Protein AF-A0A3B4FDM3-F1 (afdb_monomer_lite)

pLDDT: mean 88.84, std 7.91, range [60.34, 95.44]

Sequence (122 aa):
MVEWTGAELSAITYLWGKIYVAEIGSQALSRLLIVYQWTQRYFQVFGNLSTNATIMRNPKVNMDNIKQTYLRVDPDNFRVLSEIVAFCVASKFGPQVFAPDVQMTWQTFLAVVVSALGKQYH

Secondary structure (DSSP, 8-state):
-PPPPHHHHHHHHHHHHH--HHHHHHHHHHHHHHHSGGGGGG-GGG---SSHHHHHT-TT-SSGGGGGS-----THHHHHHHHHHHHHHHHHHHHHHS-HHHHHHHHHHHHHHHHHHHTT--

Structure (mmCIF, N/CA/C/O backbone):
data_AF-A0A3B4FDM3-F1
#
_entry.id   AF-A0A3B4FDM3-F1
#
loop_
_atom_site.group_PDB
_atom_site.id
_atom_site.type_symbol
_atom_site.label_atom_id
_atom_site.label_alt_id
_atom_site.label_comp_id
_atom_site.label_asym_id
_atom_site.label_entity_id
_atom_site.label_seq_id
_atom_site.pdbx_PDB_ins_code
_atom_site.Cartn_x
_atom_site.Cartn_y
_atom_site.Cartn_z
_atom_site.occupancy
_atom_site.B_iso_or_equiv
_atom_site.auth_seq_id
_atom_site.auth_comp_id
_atom_site.auth_asym_id
_atom_site.auth_atom_id
_atom_site.pdbx_PDB_model_num
ATOM 1 N N . MET A 1 1 ? 1.723 -7.460 21.061 1.00 60.88 1 MET A N 1
ATOM 2 C CA . MET A 1 1 ? 0.487 -7.910 20.384 1.00 60.88 1 MET A CA 1
ATOM 3 C C . MET A 1 1 ? -0.396 -6.680 20.299 1.00 60.88 1 MET A C 1
ATOM 5 O O . MET A 1 1 ? -0.472 -5.989 21.302 1.00 60.88 1 MET A O 1
ATOM 9 N N . VAL A 1 2 ? -0.914 -6.320 19.124 1.00 81.69 2 VAL A N 1
ATOM 10 C CA . VAL A 1 2 ? -1.824 -5.165 19.019 1.00 81.69 2 VAL A CA 1
ATOM 11 C C . VAL A 1 2 ? -3.193 -5.615 19.508 1.00 81.69 2 VAL A C 1
ATOM 13 O O . VAL A 1 2 ? -3.680 -6.657 19.065 1.00 81.69 2 VAL A O 1
ATOM 16 N N . GLU A 1 3 ? -3.771 -4.866 20.439 1.00 89.38 3 GLU A N 1
ATOM 17 C CA . GLU A 1 3 ? -5.138 -5.075 20.905 1.00 89.38 3 GLU A CA 1
ATOM 18 C C . GLU A 1 3 ? -6.067 -4.177 20.095 1.00 89.38 3 GLU A C 1
ATOM 20 O O . GLU A 1 3 ? -5.851 -2.971 20.015 1.00 89.38 3 GLU A O 1
ATOM 25 N N . TRP A 1 4 ? -7.069 -4.785 19.463 1.00 92.25 4 TRP A N 1
ATOM 26 C CA . TRP A 1 4 ? -8.021 -4.085 18.611 1.00 92.25 4 TRP A CA 1
ATOM 27 C C . TRP A 1 4 ? -9.315 -3.813 19.366 1.00 92.25 4 TRP A C 1
ATOM 29 O O . TRP A 1 4 ? -9.918 -4.722 19.940 1.00 92.25 4 TRP A O 1
ATOM 39 N N . THR A 1 5 ? -9.790 -2.578 19.302 1.00 94.88 5 THR A N 1
ATOM 40 C CA . THR A 1 5 ? -11.134 -2.214 19.747 1.00 94.88 5 THR A CA 1
ATOM 41 C C . THR A 1 5 ? -12.191 -2.696 18.745 1.00 94.88 5 THR A C 1
ATOM 43 O O . THR A 1 5 ? -11.924 -2.890 17.555 1.00 94.88 5 THR A O 1
ATOM 46 N N . GLY A 1 6 ? -13.441 -2.851 19.197 1.00 94.56 6 GLY A N 1
ATOM 47 C CA . GLY A 1 6 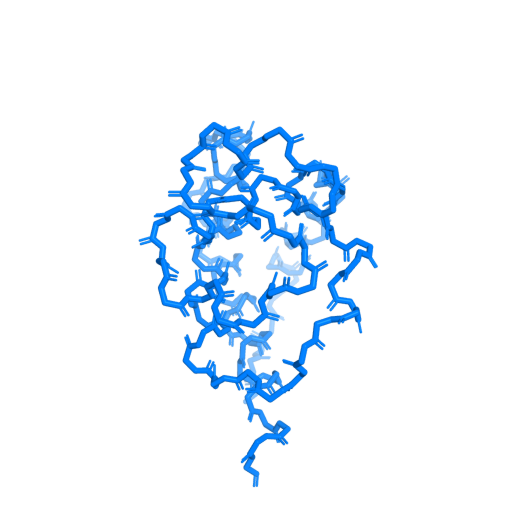? -14.551 -3.216 18.304 1.00 94.56 6 GLY A CA 1
ATOM 48 C C . GLY A 1 6 ? -14.792 -2.191 17.186 1.00 94.56 6 GLY A C 1
ATOM 49 O O . GLY A 1 6 ? -15.157 -2.564 16.069 1.00 94.56 6 GLY A 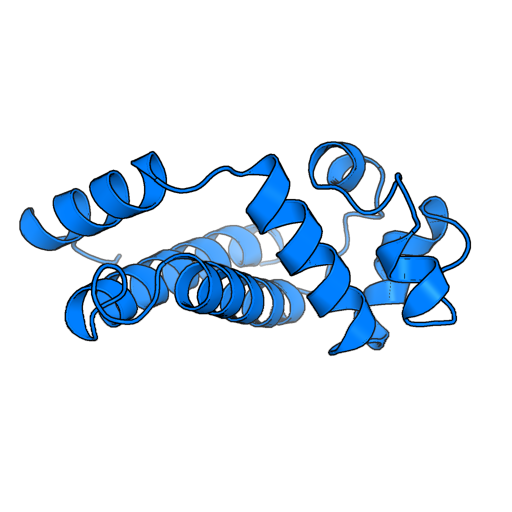O 1
ATOM 50 N N . ALA A 1 7 ? -14.534 -0.908 17.462 1.00 92.12 7 ALA A N 1
ATOM 51 C CA . ALA A 1 7 ? -14.626 0.164 16.476 1.00 92.12 7 ALA A CA 1
ATOM 52 C C . ALA A 1 7 ? -13.556 0.023 15.384 1.00 92.12 7 ALA A C 1
ATOM 54 O O . ALA A 1 7 ? -13.874 0.123 14.200 1.00 92.12 7 ALA A O 1
ATOM 55 N N . GLU A 1 8 ? -12.313 -0.286 15.759 1.00 93.75 8 GLU A N 1
ATOM 56 C CA . GLU A 1 8 ? -11.223 -0.488 14.802 1.00 93.75 8 GLU A CA 1
ATOM 57 C C . GLU A 1 8 ? -11.458 -1.709 13.909 1.00 93.75 8 GLU A C 1
ATOM 59 O O . GLU A 1 8 ? -11.315 -1.616 12.691 1.00 93.75 8 GLU A O 1
ATOM 64 N N . LEU A 1 9 ? -11.896 -2.839 14.478 1.00 94.44 9 LEU A N 1
ATOM 65 C CA . LEU A 1 9 ? -12.246 -4.027 13.689 1.00 94.44 9 LEU A CA 1
ATOM 66 C C . LEU A 1 9 ? -13.383 -3.735 12.701 1.00 94.44 9 LEU A C 1
ATOM 68 O O . LEU A 1 9 ? -13.339 -4.166 11.544 1.00 94.44 9 LEU A O 1
ATOM 72 N N . SER A 1 10 ? -14.382 -2.966 13.134 1.00 94.75 10 SER A N 1
ATOM 73 C CA . SER A 1 10 ? -15.488 -2.536 12.274 1.00 94.75 10 SER A CA 1
ATOM 74 C C . SER A 1 10 ? -14.999 -1.619 11.150 1.00 94.75 10 SER A C 1
ATOM 76 O O . SER A 1 10 ? -15.399 -1.793 10.002 1.00 94.75 10 SER A O 1
ATOM 78 N N . ALA A 1 11 ? -14.088 -0.687 11.438 1.00 94.00 11 ALA A N 1
ATOM 79 C CA . ALA A 1 11 ? -13.507 0.203 10.435 1.00 94.00 11 ALA A CA 1
ATOM 80 C C . ALA A 1 11 ? -12.667 -0.561 9.396 1.00 94.00 11 ALA A C 1
ATOM 82 O O . ALA A 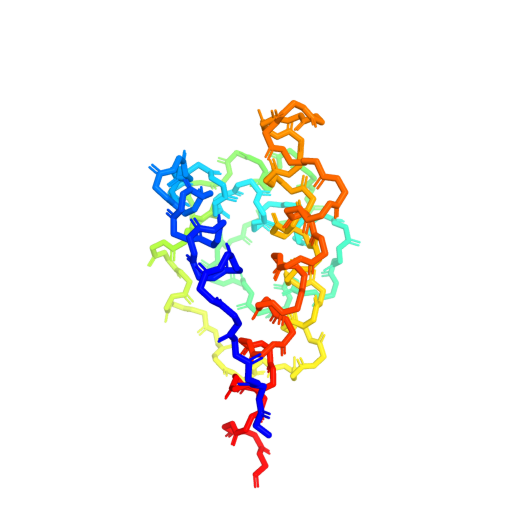1 11 ? -12.820 -0.331 8.195 1.00 94.00 11 ALA A O 1
ATOM 83 N N . ILE A 1 12 ? -11.830 -1.509 9.838 1.00 94.31 12 ILE A N 1
ATOM 84 C CA . ILE A 1 12 ? -11.007 -2.356 8.958 1.00 94.31 12 ILE A CA 1
ATOM 85 C C . ILE A 1 12 ? -11.897 -3.178 8.028 1.00 94.31 12 ILE A C 1
ATOM 87 O O . ILE A 1 12 ? -11.698 -3.170 6.814 1.00 94.31 12 ILE A O 1
ATOM 91 N N . THR A 1 13 ? -12.891 -3.874 8.581 1.00 94.94 13 THR A N 1
ATOM 92 C CA . THR A 1 13 ? -13.790 -4.737 7.799 1.00 94.94 13 THR A CA 1
ATOM 93 C C . THR A 1 13 ? -14.667 -3.936 6.841 1.00 94.94 13 THR A C 1
ATOM 95 O O . THR A 1 13 ? -14.824 -4.331 5.686 1.00 94.94 13 THR A O 1
ATOM 98 N N . TYR A 1 14 ? -15.172 -2.779 7.274 1.00 93.38 14 TYR A N 1
ATOM 99 C CA . TYR A 1 14 ? -15.924 -1.857 6.427 1.00 93.38 14 TYR A CA 1
ATOM 100 C C . TYR A 1 14 ? -15.101 -1.361 5.236 1.00 93.38 14 TYR A C 1
ATOM 102 O O . TYR A 1 14 ? -15.569 -1.404 4.097 1.00 93.38 14 TYR A O 1
ATOM 110 N N . LEU A 1 15 ? -13.869 -0.905 5.484 1.00 94.19 15 LEU A N 1
ATOM 111 C CA . LEU A 1 15 ? -12.982 -0.426 4.429 1.00 94.19 15 LEU A CA 1
ATOM 112 C C . LEU A 1 15 ? -12.597 -1.563 3.477 1.00 94.19 15 LEU A C 1
ATOM 114 O O . LEU A 1 15 ? -12.686 -1.401 2.261 1.00 94.19 15 LEU A O 1
ATOM 118 N N . TRP A 1 16 ? -12.240 -2.730 4.020 1.00 94.31 16 TRP A N 1
ATOM 119 C CA . TRP A 1 16 ? -11.906 -3.913 3.230 1.00 94.31 16 TRP A CA 1
ATOM 120 C C . TRP A 1 16 ? -13.057 -4.355 2.326 1.00 94.31 16 TRP A C 1
ATOM 122 O O . TRP A 1 16 ? -12.832 -4.652 1.157 1.00 94.31 16 TRP A O 1
ATOM 132 N N . GLY A 1 17 ? -14.299 -4.308 2.817 1.00 95.12 17 GLY A N 1
ATOM 133 C CA . GLY A 1 17 ? -15.492 -4.644 2.035 1.00 95.12 17 GLY A CA 1
ATOM 134 C C . GLY A 1 17 ? -15.729 -3.739 0.820 1.00 95.12 17 GLY A C 1
ATOM 135 O O . GLY A 1 17 ? -16.427 -4.139 -0.109 1.00 95.12 17 GLY A O 1
ATOM 136 N N . LYS A 1 18 ? -15.137 -2.539 0.790 1.00 93.06 18 LYS A N 1
ATOM 137 C CA . LYS A 1 18 ? -15.193 -1.627 -0.365 1.00 93.06 18 LYS A CA 1
ATOM 138 C C . LYS A 1 18 ? -14.023 -1.797 -1.329 1.00 93.06 18 LYS A C 1
ATOM 140 O O . LYS A 1 18 ? -14.104 -1.334 -2.467 1.00 93.06 18 LYS A O 1
ATOM 145 N N . ILE A 1 19 ? -12.922 -2.400 -0.883 1.00 94.00 19 ILE A N 1
ATOM 146 C CA . ILE A 1 19 ? -11.705 -2.541 -1.678 1.00 94.00 19 ILE A CA 1
ATOM 147 C C . ILE A 1 19 ? -11.908 -3.624 -2.734 1.00 94.00 19 ILE A C 1
ATOM 149 O O . ILE A 1 19 ? -12.039 -4.808 -2.431 1.00 94.00 19 ILE A O 1
ATOM 153 N N . TYR A 1 20 ? -11.835 -3.226 -4.003 1.00 93.44 20 TYR A N 1
ATOM 154 C CA . TYR A 1 20 ? -11.657 -4.182 -5.085 1.00 93.44 20 TYR A CA 1
ATOM 155 C C . TYR A 1 20 ? -10.168 -4.516 -5.237 1.00 93.44 20 TYR A C 1
ATOM 157 O O . TYR A 1 20 ? -9.382 -3.727 -5.766 1.00 93.44 20 TYR A O 1
ATOM 165 N N . VAL A 1 21 ? -9.774 -5.690 -4.733 1.00 90.69 21 VAL A N 1
ATOM 166 C CA . VAL A 1 21 ? -8.365 -6.105 -4.599 1.00 90.69 21 VAL A CA 1
ATOM 167 C C . VAL A 1 21 ? -7.627 -6.129 -5.936 1.00 90.69 21 VAL A C 1
ATOM 169 O O . VAL A 1 21 ? -6.470 -5.723 -5.986 1.00 90.69 21 VAL A O 1
ATOM 172 N N . ALA A 1 22 ? -8.277 -6.560 -7.020 1.00 89.50 22 ALA A N 1
ATOM 173 C CA . ALA A 1 22 ? -7.631 -6.611 -8.330 1.00 89.50 22 ALA A CA 1
ATOM 174 C C . ALA A 1 22 ? -7.250 -5.207 -8.831 1.00 89.50 22 ALA A C 1
ATOM 176 O O . ALA A 1 22 ? -6.130 -5.012 -9.297 1.00 89.50 22 ALA A O 1
ATOM 177 N N . GLU A 1 23 ? -8.141 -4.223 -8.666 1.00 90.94 23 GLU A N 1
ATOM 178 C CA . GLU A 1 23 ? -7.892 -2.832 -9.059 1.00 90.94 23 GLU A CA 1
ATOM 179 C C . GLU A 1 23 ? -6.856 -2.157 -8.151 1.00 90.94 23 GLU A C 1
ATOM 181 O O . GLU A 1 23 ? -5.861 -1.615 -8.635 1.00 90.94 23 GLU A O 1
ATOM 186 N N . ILE A 1 24 ? -7.068 -2.183 -6.830 1.00 92.69 24 ILE A N 1
ATOM 187 C CA . ILE A 1 24 ? -6.152 -1.525 -5.886 1.00 92.69 24 ILE A CA 1
ATOM 188 C C . ILE A 1 24 ? -4.779 -2.195 -5.919 1.00 92.69 24 ILE A C 1
ATOM 190 O O . ILE A 1 24 ? -3.758 -1.512 -5.878 1.00 92.69 24 ILE A O 1
ATOM 194 N N . GLY A 1 25 ? -4.741 -3.517 -6.059 1.00 90.19 25 GLY A N 1
ATOM 195 C CA . GLY A 1 25 ? -3.516 -4.292 -6.165 1.00 90.19 25 GLY A CA 1
ATOM 196 C C . GLY A 1 25 ? -2.703 -3.968 -7.417 1.00 90.19 25 GLY A C 1
ATOM 197 O O . GLY A 1 25 ? -1.503 -3.724 -7.310 1.00 90.19 25 GLY A O 1
ATOM 198 N N . SER A 1 26 ? -3.329 -3.895 -8.600 1.00 90.62 26 SER A N 1
ATOM 199 C CA . SER A 1 26 ? -2.614 -3.526 -9.832 1.00 90.62 26 SER A CA 1
ATOM 200 C C . SER A 1 26 ? -2.105 -2.082 -9.791 1.00 90.62 26 SER A C 1
ATOM 202 O O . SER A 1 26 ? -0.985 -1.803 -10.231 1.00 90.62 26 SER A O 1
ATOM 204 N N . GLN A 1 27 ? -2.896 -1.160 -9.227 1.00 92.50 27 GLN A N 1
ATOM 205 C CA . GLN A 1 27 ? -2.493 0.236 -9.031 1.00 92.50 27 GLN A CA 1
ATOM 206 C C . GLN A 1 27 ? -1.319 0.351 -8.054 1.00 92.50 27 GLN A C 1
ATOM 208 O O . GLN A 1 27 ? -0.341 1.041 -8.353 1.00 92.50 27 GLN A O 1
ATOM 213 N N . ALA A 1 28 ? -1.388 -0.349 -6.920 1.00 93.62 28 ALA A N 1
ATOM 214 C CA . ALA A 1 28 ? -0.329 -0.361 -5.923 1.00 93.62 28 ALA A CA 1
ATOM 215 C C . ALA A 1 28 ? 0.961 -0.957 -6.492 1.00 93.62 28 ALA A C 1
ATOM 217 O O . ALA A 1 28 ? 2.026 -0.361 -6.359 1.00 93.62 28 ALA A O 1
ATOM 218 N N . LEU A 1 29 ? 0.876 -2.080 -7.206 1.00 91.69 29 LEU A N 1
ATOM 219 C CA . LEU A 1 29 ? 2.050 -2.724 -7.783 1.00 91.69 29 LEU A CA 1
ATOM 220 C C . LEU A 1 29 ? 2.702 -1.868 -8.876 1.00 91.69 29 LEU A C 1
ATOM 222 O O . LEU A 1 29 ? 3.920 -1.710 -8.897 1.00 91.69 29 LEU A O 1
ATOM 226 N N . SER A 1 30 ? 1.903 -1.245 -9.744 1.00 93.06 30 SER A N 1
ATOM 227 C CA . SER A 1 30 ? 2.427 -0.315 -10.751 1.00 93.06 30 SER A CA 1
ATOM 228 C C . SER A 1 30 ? 3.138 0.876 -10.101 1.00 93.06 30 SER A C 1
ATOM 230 O O . SER A 1 30 ? 4.233 1.251 -10.516 1.00 93.06 30 SER A O 1
ATOM 232 N N . ARG A 1 31 ? 2.550 1.455 -9.047 1.00 94.62 31 ARG A N 1
ATOM 233 C CA . ARG A 1 31 ? 3.160 2.566 -8.301 1.00 94.62 31 ARG A CA 1
ATOM 234 C C . ARG A 1 31 ? 4.429 2.145 -7.571 1.00 94.62 31 ARG A C 1
ATOM 236 O O . ARG A 1 31 ? 5.380 2.917 -7.577 1.00 94.62 31 ARG A O 1
ATOM 243 N N . LEU A 1 32 ? 4.478 0.935 -7.015 1.00 93.62 32 LEU A N 1
ATOM 244 C CA . LEU A 1 32 ? 5.676 0.375 -6.385 1.00 93.62 32 LEU A CA 1
ATOM 245 C C . LEU A 1 32 ? 6.847 0.366 -7.367 1.00 93.62 32 LEU A C 1
ATOM 247 O O . LEU A 1 32 ? 7.907 0.903 -7.062 1.00 93.62 32 LEU A O 1
ATOM 251 N N . LEU A 1 33 ? 6.627 -0.166 -8.570 1.00 92.31 33 LEU A N 1
ATOM 252 C CA . LEU A 1 33 ? 7.669 -0.296 -9.588 1.00 92.31 33 LEU A CA 1
ATOM 253 C C . LEU A 1 33 ? 8.117 1.054 -10.167 1.00 92.31 33 LEU A C 1
ATOM 255 O O . LEU A 1 33 ? 9.265 1.175 -10.596 1.00 92.31 33 LEU A O 1
ATOM 259 N N . ILE A 1 34 ? 7.232 2.055 -10.186 1.00 93.56 34 ILE A N 1
ATOM 260 C CA . ILE A 1 34 ? 7.533 3.406 -10.684 1.00 93.56 34 ILE A CA 1
ATOM 261 C C . ILE A 1 34 ? 8.255 4.247 -9.624 1.00 93.56 34 ILE A C 1
ATOM 263 O O . ILE A 1 34 ? 9.271 4.865 -9.928 1.00 93.56 34 ILE A O 1
ATOM 267 N N . VAL A 1 35 ? 7.729 4.291 -8.397 1.00 94.62 35 VAL A N 1
ATOM 268 C CA . VAL A 1 35 ? 8.233 5.158 -7.317 1.00 94.62 35 VAL A CA 1
ATOM 269 C C . VAL A 1 35 ? 9.489 4.566 -6.683 1.00 94.62 35 VAL A C 1
ATOM 271 O O . VAL A 1 35 ? 10.454 5.280 -6.425 1.00 94.62 35 VAL A O 1
ATOM 274 N N . TYR A 1 36 ? 9.502 3.251 -6.475 1.00 92.88 36 TYR A N 1
ATOM 275 C CA . TYR A 1 36 ? 10.582 2.532 -5.811 1.00 92.88 36 TYR A CA 1
ATOM 276 C C . TYR A 1 36 ? 11.252 1.578 -6.795 1.00 92.88 36 TYR A C 1
ATOM 278 O O . TYR A 1 36 ? 11.133 0.356 -6.703 1.00 92.88 36 TYR A O 1
ATOM 286 N N . GLN A 1 37 ? 11.966 2.145 -7.766 1.00 92.50 37 GLN A N 1
ATOM 287 C CA . GLN A 1 37 ? 12.518 1.415 -8.915 1.00 92.50 37 GLN A CA 1
ATOM 288 C C . GLN A 1 37 ? 13.432 0.237 -8.537 1.00 92.50 37 GLN A C 1
ATOM 290 O O . GLN A 1 37 ? 13.496 -0.746 -9.272 1.00 92.50 37 GLN A O 1
ATOM 295 N N . TRP A 1 38 ? 14.087 0.261 -7.370 1.00 91.25 38 TRP A N 1
ATOM 296 C CA . TRP A 1 38 ? 14.897 -0.870 -6.889 1.00 91.25 38 TRP A CA 1
ATOM 297 C C . TRP A 1 38 ? 14.083 -2.157 -6.693 1.00 91.25 38 TRP A C 1
ATOM 299 O O . TRP A 1 38 ? 14.635 -3.254 -6.774 1.00 91.25 38 TRP A O 1
ATOM 309 N N . THR A 1 39 ? 12.771 -2.048 -6.471 1.00 91.00 39 THR A N 1
ATOM 310 C CA . THR A 1 39 ? 11.872 -3.198 -6.313 1.00 91.00 39 THR A CA 1
ATOM 311 C C . THR A 1 39 ? 11.703 -3.987 -7.610 1.00 91.00 39 THR A C 1
ATOM 313 O O . THR A 1 39 ? 11.421 -5.183 -7.554 1.00 91.00 39 THR A O 1
ATOM 316 N N . GLN A 1 40 ? 11.974 -3.382 -8.775 1.00 90.88 40 GLN A N 1
ATOM 317 C CA . GLN A 1 40 ? 11.885 -4.048 -10.079 1.00 90.88 40 GLN A CA 1
ATOM 318 C C . GLN A 1 40 ? 12.777 -5.297 -10.173 1.00 90.88 40 GLN A C 1
ATOM 320 O O . GLN A 1 40 ? 12.448 -6.223 -10.915 1.00 90.88 40 GLN A O 1
ATOM 325 N N . ARG A 1 41 ? 13.853 -5.383 -9.371 1.00 89.38 41 ARG A N 1
ATOM 326 C CA . ARG A 1 41 ? 14.739 -6.561 -9.302 1.00 89.38 41 ARG A CA 1
ATOM 327 C C . ARG A 1 41 ? 14.002 -7.868 -8.987 1.00 89.38 41 ARG A C 1
ATOM 329 O O . ARG A 1 41 ? 14.451 -8.926 -9.408 1.00 89.38 41 ARG A O 1
ATOM 336 N N . TYR A 1 42 ? 12.871 -7.797 -8.283 1.00 87.62 42 TYR A N 1
ATOM 337 C CA . TYR A 1 42 ? 12.060 -8.964 -7.922 1.00 87.62 42 TYR A CA 1
ATOM 338 C C . TYR A 1 42 ? 11.094 -9.399 -9.033 1.00 87.62 42 TYR A C 1
ATOM 340 O O . TYR A 1 42 ? 10.630 -10.537 -9.041 1.00 87.62 42 TYR A O 1
ATOM 348 N N . PHE A 1 43 ? 10.828 -8.522 -10.004 1.00 89.00 43 PHE A N 1
ATOM 349 C CA . PHE A 1 43 ? 9.786 -8.682 -11.021 1.00 89.00 43 PHE A CA 1
ATOM 350 C C . PHE A 1 43 ? 10.350 -8.882 -12.433 1.00 89.00 43 PHE A C 1
ATOM 352 O O . PHE A 1 43 ? 9.655 -8.640 -13.415 1.00 89.00 43 PHE A O 1
ATOM 359 N N . GLN A 1 44 ? 11.590 -9.363 -12.572 1.00 85.31 44 GLN A N 1
ATOM 360 C CA . GLN A 1 44 ? 12.215 -9.577 -13.890 1.00 85.31 44 GLN A CA 1
ATOM 361 C C . GLN A 1 44 ? 11.381 -10.490 -14.811 1.00 85.31 44 GLN A C 1
ATOM 363 O O . GLN A 1 44 ? 11.321 -10.279 -16.021 1.00 85.31 44 GLN A O 1
ATOM 368 N N . VAL A 1 45 ? 10.652 -11.453 -14.236 1.00 86.38 45 VAL A N 1
ATOM 369 C CA . VAL A 1 45 ? 9.742 -12.367 -14.956 1.00 86.38 45 VAL A CA 1
ATOM 370 C C . VAL A 1 45 ? 8.545 -11.659 -15.613 1.00 86.38 45 VAL A C 1
ATOM 372 O O . VAL A 1 45 ? 7.895 -12.213 -16.509 1.00 86.38 45 VAL A O 1
ATOM 375 N N . PHE A 1 46 ? 8.262 -10.411 -15.223 1.00 87.75 46 PHE A N 1
ATOM 376 C CA . PHE A 1 46 ? 7.200 -9.600 -15.821 1.00 87.75 46 PHE A CA 1
ATOM 377 C C . PHE A 1 46 ? 7.630 -8.976 -17.155 1.00 87.75 46 PHE A C 1
ATOM 379 O O . PHE A 1 46 ? 6.787 -8.448 -17.877 1.00 87.75 46 PHE A O 1
ATOM 386 N N . GLY A 1 47 ? 8.898 -9.107 -17.550 1.00 87.81 47 GLY A N 1
ATOM 387 C CA . GLY A 1 47 ? 9.408 -8.601 -18.819 1.00 87.81 47 GLY A CA 1
ATOM 388 C C . GLY A 1 47 ? 9.800 -7.129 -18.727 1.00 87.81 47 GLY A C 1
ATOM 389 O O . GLY A 1 47 ? 10.516 -6.726 -17.816 1.00 87.81 47 GLY A O 1
ATOM 390 N N . ASN A 1 48 ? 9.373 -6.321 -19.698 1.00 89.19 48 ASN A N 1
ATOM 391 C CA . ASN A 1 48 ? 9.826 -4.937 -19.803 1.00 89.19 48 ASN A CA 1
ATOM 392 C C . ASN A 1 48 ? 9.178 -4.028 -18.738 1.00 89.19 48 ASN A C 1
ATOM 394 O O . ASN A 1 48 ? 7.981 -3.746 -18.806 1.00 89.19 48 ASN A O 1
ATOM 398 N N . LEU A 1 49 ? 10.000 -3.526 -17.811 1.00 90.69 49 LEU A N 1
ATOM 399 C CA . LEU A 1 49 ? 9.638 -2.564 -16.762 1.00 90.69 49 LEU A CA 1
ATOM 400 C C . LEU A 1 49 ? 10.459 -1.257 -16.844 1.00 90.69 49 LEU A C 1
ATOM 402 O O . LEU A 1 49 ? 10.531 -0.512 -15.874 1.00 90.69 49 LEU A O 1
ATOM 406 N N . SER A 1 50 ? 11.093 -0.960 -17.986 1.00 87.94 50 SER A N 1
ATOM 407 C CA . SER A 1 50 ? 12.062 0.145 -18.098 1.00 87.94 50 SER A CA 1
ATOM 408 C C . SER A 1 50 ? 11.457 1.553 -18.115 1.00 87.94 50 SER A C 1
ATOM 410 O O . SER A 1 50 ? 12.179 2.529 -17.929 1.00 87.94 50 SER A O 1
ATOM 412 N N . THR A 1 51 ? 10.149 1.690 -18.351 1.00 91.44 51 THR A N 1
ATOM 413 C CA . THR A 1 51 ? 9.464 2.988 -18.434 1.00 91.44 51 THR A CA 1
ATOM 414 C C . THR A 1 51 ? 8.106 2.937 -17.743 1.00 91.44 51 THR A C 1
ATOM 416 O O . THR A 1 51 ? 7.465 1.889 -17.680 1.00 91.44 51 THR A O 1
ATOM 419 N N . ASN A 1 52 ? 7.597 4.089 -17.303 1.00 90.88 52 ASN A N 1
ATOM 420 C CA . ASN A 1 52 ? 6.265 4.173 -16.693 1.00 90.88 52 ASN A CA 1
ATOM 421 C C . ASN A 1 52 ? 5.172 3.644 -17.637 1.00 90.88 52 ASN A C 1
ATOM 423 O O . ASN A 1 52 ? 4.275 2.923 -17.208 1.00 90.88 52 ASN A O 1
ATOM 427 N N . ALA A 1 53 ? 5.270 3.957 -18.933 1.00 90.38 53 ALA A N 1
ATOM 428 C CA . ALA A 1 53 ? 4.309 3.503 -19.934 1.00 90.38 53 ALA A CA 1
ATOM 429 C C . ALA A 1 53 ? 4.339 1.979 -20.126 1.00 90.38 53 ALA A C 1
ATOM 431 O O . ALA A 1 53 ? 3.281 1.370 -20.286 1.00 90.38 53 ALA A O 1
ATOM 432 N N . THR A 1 54 ? 5.525 1.359 -20.096 1.00 91.88 54 THR A N 1
ATOM 433 C CA . THR A 1 54 ? 5.646 -0.101 -20.203 1.00 91.88 54 THR A CA 1
ATOM 434 C C . THR A 1 54 ? 5.131 -0.791 -18.949 1.00 91.88 54 THR A C 1
ATOM 436 O O . THR A 1 54 ? 4.398 -1.762 -19.085 1.00 91.88 54 THR A O 1
ATOM 439 N N . ILE A 1 55 ? 5.395 -0.250 -17.755 1.00 91.56 55 ILE A N 1
ATOM 440 C CA . ILE A 1 55 ? 4.850 -0.769 -16.489 1.00 91.56 55 ILE A CA 1
ATOM 441 C C . ILE A 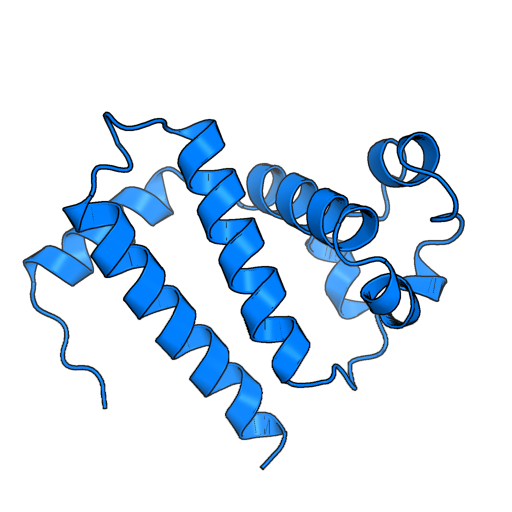1 55 ? 3.316 -0.713 -16.488 1.00 91.56 55 ILE A C 1
ATOM 443 O O . ILE A 1 55 ? 2.666 -1.729 -16.262 1.00 91.56 55 ILE A O 1
ATOM 447 N N . MET A 1 56 ? 2.725 0.447 -16.797 1.00 88.38 56 MET A N 1
ATOM 448 C CA . MET A 1 56 ? 1.268 0.644 -16.740 1.00 88.38 56 MET A CA 1
ATOM 449 C C . MET A 1 56 ? 0.488 -0.173 -17.779 1.00 88.38 56 MET A C 1
ATOM 451 O O . MET A 1 56 ? -0.695 -0.438 -17.583 1.00 88.38 56 MET A O 1
ATOM 455 N N . ARG A 1 57 ? 1.119 -0.544 -18.899 1.00 89.06 57 ARG A N 1
ATOM 456 C CA . ARG A 1 57 ? 0.500 -1.352 -19.963 1.00 89.06 57 ARG A CA 1
ATOM 457 C C . ARG A 1 57 ? 0.796 -2.846 -19.836 1.00 89.06 57 ARG A C 1
ATOM 459 O O . ARG A 1 57 ? 0.330 -3.619 -20.670 1.00 89.06 57 ARG A O 1
ATOM 466 N N . ASN A 1 58 ? 1.585 -3.262 -18.848 1.00 87.94 58 ASN A N 1
ATOM 467 C CA . ASN A 1 58 ? 2.007 -4.647 -18.719 1.00 87.94 58 ASN A CA 1
ATOM 468 C C . ASN A 1 58 ? 0.928 -5.481 -18.002 1.00 87.94 58 ASN A C 1
ATOM 470 O O . ASN A 1 58 ? 0.720 -5.294 -16.803 1.00 87.94 58 ASN A O 1
ATOM 474 N N . PRO A 1 59 ? 0.284 -6.452 -18.679 1.00 87.06 59 PRO A N 1
ATOM 475 C CA . PRO A 1 59 ? -0.769 -7.267 -18.071 1.00 87.06 59 PRO A CA 1
ATOM 476 C C . PRO A 1 59 ? -0.246 -8.192 -16.964 1.00 87.06 59 PRO A C 1
ATOM 478 O O . PRO A 1 59 ? -1.026 -8.681 -16.150 1.00 87.06 59 PRO A O 1
ATOM 481 N N . LYS A 1 60 ? 1.071 -8.436 -16.909 1.00 85.94 60 LYS A N 1
ATOM 482 C CA . LYS A 1 60 ? 1.688 -9.230 -15.843 1.00 85.94 60 LYS A CA 1
ATOM 483 C C . LYS A 1 60 ? 1.783 -8.465 -14.525 1.00 85.94 60 LYS A C 1
ATOM 485 O O . LYS A 1 60 ? 1.868 -9.111 -13.487 1.00 85.94 60 LYS A O 1
ATOM 490 N N . VAL A 1 61 ? 1.722 -7.126 -14.542 1.00 84.94 61 VAL A N 1
ATOM 491 C CA . VAL A 1 61 ? 1.734 -6.265 -13.344 1.00 84.94 61 VAL A CA 1
ATOM 492 C C . VAL A 1 61 ? 0.356 -6.307 -12.669 1.00 84.94 61 VAL A C 1
ATOM 494 O O . VAL A 1 61 ? -0.401 -5.339 -12.644 1.00 84.94 61 VAL A O 1
ATOM 497 N N . ASN A 1 62 ? 0.013 -7.473 -12.127 1.00 81.75 62 ASN A N 1
ATOM 498 C CA . ASN A 1 62 ? -1.190 -7.706 -11.338 1.00 81.75 62 ASN A CA 1
ATOM 499 C C . ASN A 1 62 ? -0.859 -8.577 -10.108 1.00 81.75 62 ASN A C 1
ATOM 501 O O . ASN A 1 62 ? 0.206 -9.196 -10.034 1.00 81.75 62 ASN A O 1
ATOM 505 N N . MET A 1 63 ? -1.780 -8.628 -9.141 1.00 74.25 63 MET A N 1
ATOM 506 C CA . MET A 1 63 ? -1.582 -9.381 -7.894 1.00 74.25 63 MET A CA 1
ATOM 507 C C . MET A 1 63 ? -1.591 -10.905 -8.072 1.00 74.25 63 MET A C 1
ATOM 509 O O . MET A 1 63 ? -0.915 -11.597 -7.316 1.00 74.25 63 MET A O 1
ATOM 513 N N . ASP A 1 64 ? -2.298 -11.443 -9.064 1.00 77.75 64 ASP A N 1
ATOM 514 C CA . ASP A 1 64 ? -2.372 -12.889 -9.317 1.00 77.75 64 ASP A CA 1
ATOM 515 C C . ASP A 1 64 ? -1.009 -13.464 -9.723 1.00 77.75 64 ASP A C 1
ATOM 517 O O . ASP A 1 64 ? -0.652 -14.585 -9.353 1.00 77.75 64 ASP A O 1
ATOM 521 N N . ASN A 1 65 ? -0.205 -12.666 -10.427 1.00 75.62 65 ASN A N 1
ATOM 522 C CA . ASN A 1 65 ? 1.113 -13.070 -10.909 1.00 75.62 65 ASN A CA 1
ATOM 523 C C . ASN A 1 65 ? 2.233 -12.872 -9.878 1.00 75.62 65 ASN A C 1
ATOM 525 O O . ASN A 1 65 ? 3.372 -13.262 -10.137 1.00 75.62 65 ASN A O 1
ATOM 529 N N . ILE A 1 66 ? 1.944 -12.318 -8.693 1.00 74.88 66 ILE A N 1
ATOM 530 C CA . ILE A 1 66 ? 2.979 -12.031 -7.687 1.00 74.88 66 ILE A CA 1
ATOM 531 C C . ILE A 1 66 ? 3.685 -13.306 -7.203 1.00 74.88 66 ILE A C 1
ATOM 533 O O . ILE A 1 66 ? 4.875 -13.283 -6.907 1.00 74.88 66 ILE A O 1
ATOM 537 N N . LYS A 1 67 ? 2.990 -14.452 -7.209 1.00 71.06 67 LYS A N 1
ATOM 538 C CA . LYS A 1 67 ? 3.552 -15.760 -6.825 1.00 71.06 67 LYS A CA 1
ATOM 539 C C . LYS A 1 67 ? 4.654 -16.259 -7.763 1.00 71.06 67 LYS A C 1
ATOM 541 O O . LYS A 1 67 ? 5.418 -17.133 -7.37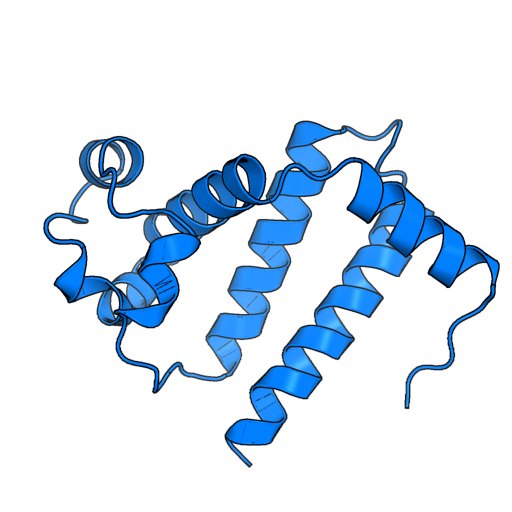7 1.00 71.06 67 LYS A O 1
ATOM 546 N N . GLN A 1 68 ? 4.728 -15.728 -8.984 1.00 66.25 68 GLN A N 1
ATOM 547 C CA . GLN A 1 68 ? 5.745 -16.102 -9.970 1.00 66.25 68 GLN A CA 1
ATOM 548 C C . GLN A 1 68 ? 7.079 -15.372 -9.737 1.00 66.25 68 GLN A C 1
ATOM 550 O O . GLN A 1 68 ? 8.048 -15.624 -10.449 1.00 66.25 68 GLN A O 1
ATOM 555 N N . THR A 1 69 ? 7.138 -14.454 -8.766 1.00 67.81 69 THR A N 1
ATOM 556 C CA . THR A 1 69 ? 8.320 -13.630 -8.483 1.00 67.81 69 THR A CA 1
ATOM 557 C C . THR A 1 69 ? 9.271 -14.300 -7.494 1.00 67.81 69 THR A C 1
ATOM 559 O O . THR A 1 69 ? 8.881 -15.169 -6.715 1.00 67.81 69 THR A O 1
ATOM 562 N N . TYR A 1 70 ? 10.549 -13.911 -7.528 1.00 60.44 70 TYR A N 1
ATOM 563 C CA . TYR A 1 70 ? 11.555 -14.432 -6.602 1.00 60.44 70 TYR A CA 1
ATOM 564 C C . TYR A 1 70 ? 11.257 -13.954 -5.172 1.00 60.44 70 TYR A C 1
ATOM 566 O O . TYR A 1 70 ? 11.445 -12.787 -4.841 1.00 60.44 70 TYR A O 1
ATOM 574 N N . LEU A 1 71 ? 10.829 -14.883 -4.311 1.00 65.12 71 LEU A N 1
ATOM 575 C CA . LEU A 1 71 ? 10.284 -14.622 -2.970 1.00 65.12 71 LEU A CA 1
ATOM 576 C C . LEU A 1 71 ? 11.319 -14.277 -1.881 1.00 65.12 71 LEU A C 1
ATOM 578 O O . LEU A 1 71 ? 10.960 -14.230 -0.711 1.00 65.12 71 LEU A O 1
ATOM 582 N N . ARG A 1 72 ? 12.587 -14.006 -2.218 1.00 71.94 72 ARG A N 1
ATOM 583 C CA . ARG A 1 72 ? 13.567 -13.475 -1.246 1.00 71.94 72 ARG A CA 1
ATOM 584 C C . ARG A 1 72 ? 13.511 -11.950 -1.226 1.00 71.94 72 ARG A C 1
ATOM 586 O O . ARG A 1 72 ? 14.458 -11.275 -1.630 1.00 71.94 72 ARG A O 1
ATOM 593 N N . VAL A 1 73 ? 12.360 -11.423 -0.828 1.00 80.12 73 VAL A N 1
ATOM 594 C CA . VAL A 1 73 ? 12.122 -9.982 -0.737 1.00 80.12 73 VAL A CA 1
ATOM 595 C C . VAL A 1 73 ? 12.809 -9.458 0.519 1.00 80.12 73 VAL A C 1
ATOM 597 O O . VAL A 1 73 ? 12.720 -10.064 1.577 1.00 80.12 73 VAL A O 1
ATOM 600 N N . ASP A 1 74 ? 13.521 -8.343 0.406 1.00 84.31 74 ASP A N 1
ATOM 601 C CA . ASP A 1 74 ? 14.074 -7.675 1.585 1.00 84.31 74 ASP A CA 1
ATOM 602 C C . ASP A 1 74 ? 12.902 -7.133 2.433 1.00 84.31 74 ASP A C 1
ATOM 604 O O . ASP A 1 74 ? 12.056 -6.435 1.854 1.00 84.31 74 ASP A O 1
ATOM 608 N N . PRO A 1 75 ? 12.814 -7.466 3.740 1.00 83.56 75 PRO A N 1
ATOM 609 C CA . PRO A 1 75 ? 11.692 -7.104 4.606 1.00 83.56 75 PRO A CA 1
ATOM 610 C C . PRO A 1 75 ? 11.313 -5.621 4.585 1.00 83.56 75 PRO A C 1
ATOM 612 O O . PRO A 1 75 ? 10.125 -5.298 4.679 1.00 83.56 75 PRO A O 1
ATOM 615 N N . ASP A 1 76 ? 12.276 -4.720 4.374 1.00 85.88 76 ASP A N 1
ATOM 616 C CA . ASP A 1 76 ? 12.012 -3.280 4.284 1.00 85.88 76 ASP A CA 1
ATOM 617 C C . ASP A 1 76 ? 11.078 -2.927 3.115 1.00 85.88 76 ASP A C 1
ATOM 619 O O . ASP A 1 76 ? 10.327 -1.946 3.172 1.00 85.88 76 ASP A O 1
ATOM 623 N N . ASN A 1 77 ? 11.038 -3.759 2.068 1.00 88.56 77 ASN A N 1
ATOM 624 C CA . ASN A 1 77 ? 10.139 -3.545 0.938 1.00 88.56 77 ASN A CA 1
ATOM 625 C C . ASN A 1 77 ? 8.665 -3.828 1.273 1.00 88.56 77 ASN A C 1
ATOM 627 O O . ASN A 1 77 ? 7.777 -3.321 0.585 1.00 88.56 77 ASN A O 1
ATOM 631 N N . PHE A 1 78 ? 8.367 -4.592 2.331 1.00 90.12 78 PHE A N 1
ATOM 632 C CA . PHE A 1 78 ? 6.982 -4.761 2.779 1.00 90.12 78 PHE A CA 1
ATOM 633 C C . PHE A 1 78 ? 6.420 -3.453 3.336 1.00 90.12 78 PHE A C 1
ATOM 635 O O . PHE A 1 78 ? 5.257 -3.133 3.082 1.00 90.12 78 PHE A O 1
ATOM 642 N N . ARG A 1 79 ? 7.253 -2.654 4.019 1.00 91.81 79 ARG A N 1
ATOM 643 C CA . ARG A 1 79 ? 6.853 -1.338 4.528 1.00 91.81 79 ARG A CA 1
ATOM 644 C C . ARG A 1 79 ? 6.463 -0.402 3.386 1.00 91.81 79 ARG A C 1
ATOM 646 O O . ARG A 1 79 ? 5.360 0.136 3.397 1.00 91.81 79 ARG A O 1
ATOM 653 N N . VAL A 1 80 ? 7.309 -0.263 2.367 1.00 92.94 80 VAL A N 1
ATOM 654 C CA . VAL A 1 80 ? 7.017 0.650 1.244 1.00 92.94 80 VAL A CA 1
ATOM 655 C C . VAL A 1 80 ? 5.813 0.190 0.413 1.00 92.94 80 VAL A C 1
ATOM 657 O O . VAL A 1 80 ? 5.030 1.017 -0.051 1.00 92.94 80 VAL A O 1
ATOM 660 N N . LEU A 1 81 ? 5.599 -1.126 0.275 1.00 91.81 81 LEU A N 1
ATOM 661 C CA . LEU A 1 81 ? 4.383 -1.655 -0.345 1.00 91.81 81 LEU A CA 1
ATOM 662 C C . LEU A 1 81 ? 3.139 -1.270 0.463 1.00 91.81 81 LEU A C 1
ATOM 664 O O . LEU A 1 81 ? 2.141 -0.844 -0.116 1.00 91.81 81 LEU A O 1
ATOM 668 N N . SER A 1 82 ? 3.200 -1.381 1.791 1.00 93.88 82 SER A N 1
ATOM 669 C CA . SER A 1 82 ? 2.081 -1.022 2.662 1.00 93.88 82 SER A CA 1
ATOM 670 C C . SER A 1 82 ? 1.694 0.461 2.545 1.00 93.88 82 SER A C 1
ATOM 672 O O . SER A 1 82 ? 0.512 0.784 2.416 1.00 93.88 82 SER A O 1
ATOM 674 N N . GLU A 1 83 ? 2.679 1.357 2.456 1.00 94.44 83 GLU A N 1
ATOM 675 C CA . GLU A 1 83 ? 2.461 2.797 2.275 1.00 94.44 83 GLU A CA 1
ATOM 676 C C . GLU A 1 83 ? 1.782 3.101 0.934 1.00 94.44 83 GLU A C 1
ATOM 678 O O . GLU A 1 83 ? 0.835 3.890 0.869 1.00 94.44 83 GLU A O 1
ATOM 683 N N . ILE A 1 84 ? 2.199 2.421 -0.137 1.00 95.38 84 ILE A N 1
ATOM 684 C CA . ILE A 1 84 ? 1.571 2.564 -1.453 1.00 95.38 84 ILE A CA 1
ATOM 685 C C . ILE A 1 84 ? 0.140 2.024 -1.460 1.00 95.38 84 ILE A C 1
ATOM 687 O O . ILE A 1 84 ? -0.735 2.639 -2.075 1.00 95.38 84 ILE A O 1
ATOM 691 N N . VAL A 1 85 ? -0.126 0.903 -0.785 1.00 94.25 85 VAL A N 1
ATOM 692 C CA . VAL A 1 85 ? -1.489 0.369 -0.653 1.00 94.25 85 VAL A CA 1
ATOM 693 C C . VAL A 1 85 ? -2.381 1.387 0.053 1.00 94.25 85 VAL A C 1
ATOM 695 O O . VAL A 1 85 ? -3.449 1.714 -0.465 1.00 94.25 85 VAL A O 1
ATOM 698 N N . ALA A 1 86 ? -1.931 1.953 1.176 1.00 94.31 86 ALA A N 1
ATOM 699 C CA . ALA A 1 86 ? -2.672 2.996 1.879 1.00 94.31 86 ALA A CA 1
ATOM 700 C C . ALA A 1 86 ? -2.918 4.229 0.994 1.00 94.31 86 ALA A C 1
ATOM 702 O O . ALA A 1 86 ? -4.034 4.743 0.953 1.00 94.31 86 ALA A O 1
ATOM 703 N N . PHE A 1 87 ? -1.915 4.659 0.223 1.00 94.88 87 PHE A N 1
ATOM 704 C CA . PHE A 1 87 ? -2.062 5.756 -0.733 1.00 94.88 87 PHE A CA 1
ATOM 705 C C . PHE A 1 87 ? -3.110 5.460 -1.821 1.00 94.88 87 PHE A C 1
ATOM 707 O O . PHE A 1 87 ? -3.916 6.331 -2.155 1.00 94.88 87 PHE A O 1
ATOM 714 N N . CYS A 1 88 ? -3.127 4.246 -2.382 1.00 94.56 88 CYS A N 1
ATOM 715 C CA . CYS A 1 88 ? -4.096 3.865 -3.417 1.00 94.56 88 CYS A CA 1
ATOM 716 C C . CYS A 1 88 ? -5.524 3.832 -2.863 1.00 94.56 88 CYS A C 1
ATOM 718 O O . CYS A 1 88 ? -6.446 4.335 -3.503 1.00 94.56 88 CYS A O 1
ATOM 720 N N . VAL A 1 89 ? -5.694 3.299 -1.652 1.00 94.38 89 VAL A N 1
ATOM 721 C CA . VAL A 1 89 ? -6.979 3.288 -0.942 1.00 94.38 89 VAL A CA 1
ATOM 722 C C . VAL A 1 89 ? -7.458 4.719 -0.675 1.00 94.38 89 VAL A C 1
ATOM 724 O O . VAL A 1 89 ? -8.586 5.061 -1.034 1.00 94.38 89 VAL A O 1
ATOM 727 N N . ALA A 1 90 ? -6.591 5.586 -0.144 1.00 94.69 90 ALA A N 1
ATOM 728 C CA . ALA A 1 90 ? -6.908 6.994 0.097 1.00 94.69 90 ALA A CA 1
ATOM 729 C C . ALA A 1 90 ? -7.306 7.725 -1.195 1.00 94.69 90 ALA A C 1
ATOM 731 O O . ALA A 1 90 ? -8.310 8.435 -1.232 1.00 94.69 90 ALA A O 1
ATOM 732 N N . SER A 1 91 ? -6.555 7.504 -2.277 1.00 94.06 91 SER A N 1
ATOM 733 C CA . SER A 1 91 ? -6.816 8.117 -3.585 1.00 94.06 91 SER A CA 1
ATOM 734 C C . SER A 1 91 ? -8.144 7.661 -4.194 1.00 94.06 91 SER A C 1
ATOM 736 O O . SER A 1 91 ? -8.805 8.445 -4.870 1.00 94.06 91 SER A O 1
ATOM 738 N N . LYS A 1 92 ? -8.542 6.401 -3.970 1.00 94.12 92 LYS A N 1
ATOM 739 C CA . LYS A 1 92 ? -9.777 5.829 -4.521 1.00 94.12 92 LYS A CA 1
ATOM 740 C C . LYS A 1 92 ? -11.023 6.307 -3.784 1.00 94.12 92 LYS A C 1
ATOM 742 O O . LYS A 1 92 ? -12.024 6.610 -4.429 1.00 94.12 92 LYS A O 1
ATOM 747 N N . PHE A 1 93 ? -10.987 6.322 -2.454 1.00 93.31 93 PHE A N 1
ATOM 748 C CA . PHE A 1 93 ? -12.185 6.566 -1.647 1.00 93.31 93 PHE A CA 1
ATOM 749 C C . PHE A 1 93 ? -12.288 7.988 -1.090 1.00 93.31 93 PHE A C 1
ATOM 751 O O . PHE A 1 93 ? -13.364 8.391 -0.645 1.00 93.31 93 PHE A O 1
ATOM 758 N N . GLY A 1 94 ? -11.198 8.757 -1.136 1.00 92.50 94 GLY A N 1
ATOM 759 C CA . GLY A 1 94 ? -11.161 10.136 -0.671 1.00 92.50 94 GLY A CA 1
ATOM 760 C C . GLY A 1 94 ? -11.397 10.288 0.840 1.00 92.50 94 GLY A C 1
ATOM 761 O O . GLY A 1 94 ? -11.593 9.307 1.563 1.00 92.50 94 GLY A O 1
ATOM 762 N N . PRO A 1 95 ? -11.416 11.535 1.339 1.00 92.19 95 PRO A N 1
ATOM 763 C CA . PRO A 1 95 ? -11.460 11.821 2.776 1.00 92.19 95 PRO A CA 1
ATOM 764 C C . PRO A 1 95 ? -12.806 11.491 3.438 1.00 92.19 95 PRO A C 1
ATOM 766 O O . PRO A 1 95 ? -12.875 11.393 4.657 1.00 92.19 95 PRO A O 1
ATOM 769 N N . GLN A 1 96 ? -13.878 11.310 2.658 1.00 90.00 96 GLN A N 1
ATOM 770 C CA . GLN A 1 96 ? -15.202 10.962 3.192 1.00 90.00 96 GLN A CA 1
ATOM 771 C C . GLN A 1 96 ? -15.260 9.528 3.728 1.00 90.00 96 GLN A C 1
ATOM 773 O O . GLN A 1 96 ? -15.982 9.246 4.677 1.00 90.00 96 GLN A O 1
ATOM 778 N N . VAL A 1 97 ? -14.520 8.613 3.099 1.00 90.12 97 VAL A N 1
ATOM 779 C CA . VAL A 1 97 ? -14.469 7.194 3.484 1.00 90.12 97 VAL A CA 1
ATOM 780 C C . VAL A 1 97 ? -13.160 6.879 4.200 1.00 90.12 97 VAL A C 1
ATOM 782 O O . VAL A 1 97 ? -13.154 6.098 5.145 1.00 90.12 97 VAL A O 1
ATOM 785 N N . PHE A 1 98 ? -12.058 7.496 3.772 1.00 92.25 98 PHE A N 1
ATOM 786 C CA . PHE A 1 98 ? -10.739 7.363 4.380 1.00 92.25 98 PHE A CA 1
ATOM 787 C C . PHE A 1 98 ? -10.442 8.581 5.267 1.00 92.25 98 PHE A C 1
ATOM 789 O O . PHE A 1 98 ? -9.507 9.343 5.029 1.00 92.25 98 PHE A O 1
ATOM 796 N N . ALA A 1 99 ? -11.312 8.793 6.258 1.00 92.81 99 ALA A N 1
ATOM 797 C CA . ALA A 1 99 ? -11.170 9.845 7.262 1.00 92.81 99 ALA A CA 1
ATOM 798 C C . ALA A 1 99 ? -9.931 9.602 8.153 1.00 92.81 99 ALA A C 1
ATOM 800 O O . ALA A 1 99 ? -9.466 8.463 8.221 1.00 92.81 99 ALA A O 1
ATOM 801 N N . PRO A 1 100 ? -9.412 10.616 8.876 1.00 93.06 100 PRO A N 1
ATOM 802 C CA . PRO A 1 100 ? -8.186 10.486 9.672 1.00 93.06 100 PRO A CA 1
ATOM 803 C C . PRO A 1 100 ? -8.173 9.299 10.645 1.00 93.06 100 PRO A C 1
ATOM 805 O O . PRO A 1 100 ? -7.173 8.586 10.713 1.00 93.06 100 PRO A O 1
ATOM 808 N N . ASP A 1 101 ? -9.288 9.029 11.327 1.00 90.75 101 ASP A N 1
ATOM 809 C CA . ASP A 1 101 ? -9.393 7.904 12.266 1.00 90.75 101 ASP A CA 1
ATOM 810 C C . ASP A 1 101 ? -9.331 6.555 11.537 1.00 90.75 101 ASP A C 1
ATOM 812 O O . ASP A 1 101 ? -8.573 5.665 11.917 1.00 90.75 101 ASP A O 1
ATOM 816 N N . VAL A 1 102 ? -10.052 6.428 10.416 1.00 93.50 102 VAL A N 1
ATOM 817 C CA . VAL A 1 102 ? -10.028 5.226 9.563 1.00 93.50 102 VAL A CA 1
ATOM 818 C C . VAL A 1 102 ? -8.637 5.018 8.968 1.00 93.50 102 VAL A C 1
ATOM 820 O O . VAL A 1 102 ? -8.143 3.892 8.926 1.00 93.50 102 VAL A O 1
ATOM 823 N N . GLN A 1 103 ? -7.982 6.097 8.534 1.00 93.56 103 GLN A N 1
ATOM 824 C CA . GLN A 1 103 ? -6.614 6.064 8.035 1.00 93.56 103 GLN A CA 1
ATOM 825 C C . GLN A 1 103 ? -5.647 5.589 9.118 1.00 93.56 103 GLN A C 1
ATOM 827 O O . GLN A 1 103 ? -4.811 4.735 8.833 1.00 93.56 103 GLN A O 1
ATOM 832 N N . MET A 1 104 ? -5.753 6.108 10.342 1.00 93.00 104 MET A N 1
ATOM 833 C CA . MET A 1 104 ? -4.905 5.694 11.459 1.00 93.00 104 MET A CA 1
ATOM 834 C C . MET A 1 104 ? -5.077 4.201 11.748 1.00 93.00 104 MET A C 1
ATOM 836 O O . MET A 1 104 ? -4.089 3.468 11.769 1.00 93.00 104 MET A O 1
ATOM 840 N N . THR A 1 105 ? -6.318 3.725 11.880 1.00 94.94 105 THR A N 1
ATOM 841 C CA . THR A 1 105 ? -6.611 2.301 12.083 1.00 94.94 105 THR A CA 1
ATOM 842 C C . THR A 1 105 ? -6.056 1.442 10.944 1.00 94.94 105 THR A C 1
ATOM 844 O O . THR A 1 105 ? -5.432 0.407 11.185 1.00 94.94 105 THR A O 1
ATOM 847 N N . TRP A 1 106 ? -6.241 1.875 9.694 1.00 95.19 106 TRP A N 1
ATOM 848 C CA . TRP A 1 106 ? -5.755 1.155 8.519 1.00 95.19 106 TRP A CA 1
ATOM 849 C C . TRP A 1 106 ? -4.225 1.079 8.467 1.00 95.19 106 TRP A C 1
ATOM 851 O O . TRP A 1 106 ? -3.669 0.027 8.157 1.00 95.19 106 TRP A O 1
ATOM 861 N N . GLN A 1 107 ? -3.531 2.163 8.818 1.00 94.56 107 GLN A N 1
ATOM 862 C CA . GLN A 1 107 ? -2.069 2.192 8.892 1.00 94.56 107 GLN A CA 1
ATOM 863 C C . GLN A 1 107 ? -1.541 1.270 9.995 1.00 94.56 107 GLN A C 1
ATOM 865 O O . GLN A 1 107 ? -0.616 0.495 9.756 1.00 94.56 107 GLN A O 1
ATOM 870 N N . THR A 1 108 ? -2.168 1.272 11.173 1.00 94.75 108 THR A N 1
ATOM 871 C CA . THR A 1 108 ? -1.834 0.328 12.249 1.00 94.75 108 THR A CA 1
ATOM 872 C C . THR A 1 108 ? -2.032 -1.116 11.791 1.00 94.75 108 THR A C 1
ATOM 874 O O . THR A 1 108 ? -1.185 -1.973 12.046 1.00 94.75 108 THR A O 1
ATOM 877 N N . PHE A 1 109 ? -3.111 -1.393 11.054 1.00 95.44 109 PHE A N 1
ATOM 878 C CA . PHE A 1 109 ? -3.392 -2.729 10.528 1.00 95.44 109 PHE A CA 1
ATOM 879 C C . PHE A 1 109 ? -2.298 -3.176 9.559 1.00 95.44 109 PHE A C 1
ATOM 881 O O . PHE A 1 109 ? -1.738 -4.264 9.701 1.00 95.44 109 PHE A O 1
ATOM 888 N N . LEU A 1 110 ? -1.929 -2.305 8.623 1.00 94.50 110 LEU A N 1
ATOM 889 C CA . LEU A 1 110 ? -0.852 -2.558 7.677 1.00 94.50 110 LEU A CA 1
ATOM 890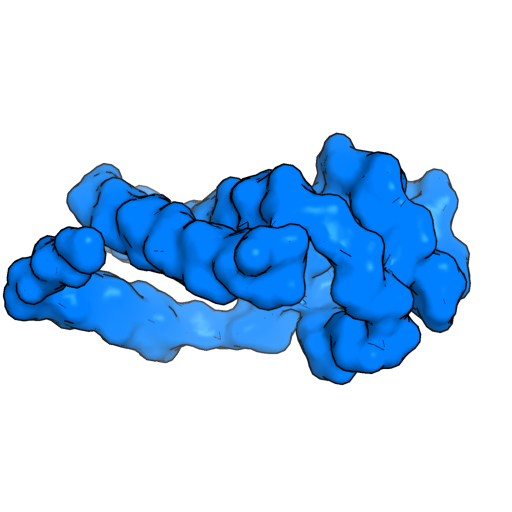 C C . LEU A 1 110 ? 0.505 -2.751 8.366 1.00 94.50 110 LEU A C 1
ATOM 892 O O . LEU A 1 110 ? 1.249 -3.649 7.979 1.00 94.50 110 LEU A O 1
ATOM 896 N N . ALA A 1 111 ? 0.814 -1.995 9.421 1.00 93.31 111 ALA A N 1
ATOM 897 C CA . ALA A 1 111 ? 2.037 -2.181 10.201 1.00 93.31 111 ALA A CA 1
ATOM 898 C C . ALA A 1 111 ? 2.095 -3.569 10.867 1.00 93.31 111 ALA A C 1
ATOM 900 O O . ALA A 1 111 ? 3.144 -4.220 10.863 1.00 93.31 111 ALA A O 1
ATOM 901 N N . VAL A 1 112 ? 0.963 -4.067 11.381 1.00 93.94 112 VAL A N 1
ATOM 902 C CA . VAL A 1 112 ? 0.856 -5.439 11.910 1.00 93.94 112 VAL A CA 1
ATOM 903 C C . VAL A 1 112 ? 1.091 -6.472 10.807 1.00 93.94 112 VAL A C 1
ATOM 905 O O . VAL A 1 112 ? 1.822 -7.438 11.031 1.00 93.94 112 VAL A O 1
ATOM 908 N N . VAL A 1 113 ? 0.529 -6.263 9.612 1.00 92.00 113 VAL A N 1
ATOM 909 C CA . VAL A 1 113 ? 0.749 -7.140 8.449 1.00 92.00 113 VAL A CA 1
ATOM 910 C C . VAL A 1 113 ? 2.225 -7.158 8.045 1.00 92.00 113 VAL A C 1
ATOM 912 O O . VAL A 1 113 ? 2.796 -8.233 7.882 1.00 92.00 113 VAL A O 1
ATOM 915 N N . VAL A 1 114 ? 2.869 -5.993 7.942 1.00 91.69 114 VAL A N 1
ATOM 916 C CA . VAL A 1 114 ? 4.300 -5.874 7.615 1.00 91.69 114 VAL A CA 1
ATOM 917 C C . VAL A 1 114 ? 5.159 -6.590 8.653 1.00 91.69 114 VAL A C 1
ATOM 919 O O . VAL A 1 114 ? 6.034 -7.374 8.288 1.00 91.69 114 VAL A O 1
ATOM 922 N N . SER A 1 115 ? 4.873 -6.394 9.943 1.00 91.00 115 SER A N 1
ATOM 923 C CA . SER A 1 115 ? 5.566 -7.102 11.023 1.00 91.00 115 SER A CA 1
ATOM 924 C C . SER A 1 115 ? 5.394 -8.620 10.910 1.00 91.00 115 SER A C 1
ATOM 926 O O . SER A 1 115 ? 6.364 -9.362 11.052 1.00 91.00 115 SER A O 1
ATOM 928 N N . ALA A 1 116 ? 4.184 -9.100 10.607 1.00 89.75 116 ALA A N 1
ATOM 929 C CA . ALA A 1 116 ? 3.912 -10.525 10.433 1.00 89.75 116 ALA A CA 1
ATOM 930 C C . ALA A 1 116 ? 4.644 -11.130 9.221 1.00 89.75 116 ALA A C 1
ATOM 932 O O . ALA A 1 116 ? 5.145 -12.248 9.322 1.00 89.75 116 ALA A O 1
ATOM 933 N N . LEU A 1 117 ? 4.749 -10.398 8.106 1.00 86.19 117 LEU A N 1
ATOM 934 C CA . LEU A 1 117 ? 5.509 -10.825 6.925 1.00 86.19 117 LEU A CA 1
ATOM 935 C C . LEU A 1 117 ? 7.021 -10.854 7.196 1.00 86.19 117 LEU A C 1
ATOM 937 O O . LEU A 1 117 ? 7.700 -11.798 6.794 1.00 86.19 117 LEU A O 1
ATOM 941 N N . GLY A 1 118 ? 7.543 -9.865 7.927 1.00 85.44 118 GLY A N 1
ATOM 942 C CA . GLY A 1 118 ? 8.959 -9.788 8.301 1.00 85.44 118 GLY A CA 1
ATOM 943 C C . GLY A 1 118 ? 9.421 -10.919 9.226 1.00 85.44 118 GLY A C 1
ATOM 944 O O . GLY A 1 118 ? 10.569 -11.343 9.142 1.00 85.44 118 GLY A O 1
ATOM 945 N N . LYS A 1 119 ? 8.526 -11.487 10.047 1.00 84.94 119 LYS A N 1
ATOM 946 C CA . LYS A 1 119 ? 8.832 -12.645 10.914 1.00 84.94 119 LYS A CA 1
ATOM 947 C C . LYS A 1 119 ? 9.230 -13.915 10.162 1.00 84.94 119 LYS A C 1
ATOM 949 O O . LYS A 1 119 ? 9.711 -14.843 10.782 1.00 84.94 119 LYS A O 1
ATOM 954 N N . GLN A 1 120 ? 9.007 -14.007 8.852 1.00 73.69 120 GLN A N 1
ATOM 955 C CA . GLN A 1 120 ? 9.486 -15.161 8.080 1.00 73.69 120 GLN A CA 1
ATOM 956 C C . GLN A 1 120 ? 10.986 -15.073 7.752 1.00 73.69 120 GLN A C 1
ATOM 958 O O . GLN A 1 120 ? 11.556 -16.034 7.241 1.00 73.69 120 GLN A O 1
ATOM 963 N N . TYR A 1 121 ? 11.615 -13.928 8.031 1.00 72.12 121 TYR A N 1
ATOM 964 C CA . TYR A 1 121 ? 13.017 -13.639 7.732 1.00 72.12 121 TYR A CA 1
ATOM 965 C C . TYR A 1 121 ? 13.917 -13.633 8.983 1.00 72.12 121 TYR A C 1
ATOM 967 O O . TYR A 1 121 ? 15.133 -13.488 8.843 1.00 72.12 121 TYR A O 1
ATOM 975 N N . HIS A 1 122 ? 13.339 -13.809 10.179 1.00 60.34 122 HIS A N 1
ATOM 976 C CA . HIS A 1 122 ? 14.006 -13.800 11.487 1.00 60.34 122 HIS A CA 1
ATOM 977 C C . HIS A 1 122 ? 13.422 -14.877 12.399 1.00 60.34 122 HIS A C 1
ATOM 979 O O . HIS A 1 122 ? 14.204 -15.463 13.176 1.00 60.34 122 HIS A O 1
#

Foldseek 3Di:
DDDDDPVLVVLVVVLVVPDPQFVLQLQLLLCCCVVVVVCCVFVVVQPDSPDSVCSNPRPCSTPVNSVVTDPPDDLVSLLVSLVSSLVSSCVVPPCVSCPPVSSVSSSVVSVVVSVVSCVVVD

Radius of gyration: 15.23 Å; chains: 1; bounding box: 31×28×41 Å

InterPro domains:
  IPR000971 Globin [PF00042] (71-117)
  IPR000971 Globin [PS01033] (3-122)
  IPR002337 Hemoglobin, beta-type [PR00814] (30-46)
  IPR002337 Hemoglobin, beta-type [PR00814] (48-63)
  IPR009050 Globin-like superfamily [SSF46458] (2-122)
  IPR012292 Globin/Protoglobin [G3DSA:1.10.490.10] (2-65)
  IPR012292 Globin/Protoglobin [G3DSA:1.10.490.10] (66-122)
  IPR050056 Hemoglobin and related oxygen transporters [PTHR11442] (1-122)

Organism: NCBI:txid303518